Protein AF-A0A553V5D6-F1 (afdb_monomer)

Solvent-accessible surface area (backbone atoms only — not comparable to full-atom values): 6989 Å² total; per-residue (Å²): 133,88,80,92,82,83,84,85,83,85,76,82,78,78,77,71,79,71,66,76,76,71,78,74,74,77,48,50,57,21,29,59,74,48,58,41,43,78,38,35,35,33,26,38,51,79,50,103,52,102,74,33,61,49,64,34,31,50,54,63,50,43,41,32,86,62,32,25,62,52,50,56,70,72,49,50,77,85,41,65,34,36,39,33,77,77,42,91,59,101,69,26,26,17,51,45,29,47,95,90,36,50,50,63,60,50,32,37,76,70,69,26,26,46,75,50,130

pLDDT: mean 81.26, std 20.23, range [36.59, 97.56]

Sequence (117 aa):
MMALLMFRRALLVSLLLSSPALAQSSGVSGRLLFFNDECSFMLDLGLNTPSSSLGGKLSGVKCKEGAAAAVRKLITKDARVQFKVTKVSSYPEGTLTFRNQDIADWLVSKKLAVRGS

Radius of gyration: 24.0 Å; Cα contacts (8 Å, |Δi|>4): 188; chains: 1; bounding box: 63×74×45 Å

Foldseek 3Di:
DDDDDDDDDPPPPPPPPPPPPPPCQPWQKFFWPFADQQQKTKGQSPDPDPPRMAIAGEPQKHFAPCLRVVVCVVGDRPFMWTWGFPADDPHTYTFIGGPNDTSRVVCVVVVRMDGHD

Mean predicted aligned error: 11.47 Å

Nearest PDB structures (foldseek):
  2pw7-assembly1_A  TM=7.769E-01  e=4.981E-04  Staphylococcus aureus
  3dmu-assembly1_A  TM=7.225E-01  e=2.101E-04  Staphylococcus aureus
  3bdl-assembly1_A  TM=8.185E-01  e=1.421E-03  Homo sapiens
  1snd-assembly1_A  TM=7.405E-01  e=4.403E-04  Staphylococcus aureus
  3eji-assembly1_A  TM=7.281E-01  e=1.818E-03  Staphylococcus aureus

Secondary structure (DSSP, 8-state):
--------------------------PEEEEEEEE-TTSEEEEE---SSTT-EEEEEETTEEE-TTHHHHHHHHS-TT-EEEEEEEE-SSS-EEEEEETTEEHHHHHHHTTSEEE--

Structure (mmCIF, N/CA/C/O backbone):
data_AF-A0A553V5D6-F1
#
_entry.id   AF-A0A553V5D6-F1
#
loop_
_atom_site.group_PDB
_atom_site.id
_atom_site.type_symbol
_atom_site.label_atom_id
_atom_site.label_alt_id
_atom_site.label_comp_id
_atom_site.label_asym_id
_atom_site.label_entity_id
_atom_site.label_seq_id
_atom_site.pdbx_PDB_ins_code
_atom_site.Cartn_x
_atom_site.Cartn_y
_atom_site.Cartn_z
_atom_site.occupancy
_atom_site.B_iso_or_equiv
_atom_site.auth_seq_id
_atom_site.auth_comp_id
_atom_site.auth_asym_id
_atom_site.auth_atom_id
_atom_site.pdbx_PDB_model_num
ATOM 1 N N . MET A 1 1 ? -40.603 63.595 -32.139 1.00 36.59 1 MET A N 1
ATOM 2 C CA . MET A 1 1 ? -40.986 62.283 -31.578 1.00 36.59 1 MET A CA 1
ATOM 3 C C . MET A 1 1 ? -39.725 61.437 -31.490 1.00 36.59 1 MET A C 1
ATOM 5 O O . MET A 1 1 ? -39.102 61.278 -32.525 1.00 36.59 1 MET A O 1
ATOM 9 N N . MET A 1 2 ? -39.386 60.989 -30.271 1.00 38.12 2 MET A N 1
ATOM 10 C CA . MET A 1 2 ? -38.400 59.960 -29.865 1.00 38.12 2 MET A CA 1
ATOM 11 C C . MET A 1 2 ? -36.939 60.068 -30.340 1.00 38.12 2 MET A C 1
ATOM 13 O O . MET A 1 2 ? -36.663 60.395 -31.479 1.00 38.12 2 MET A O 1
ATOM 17 N N . ALA A 1 3 ? -35.925 59.639 -29.596 1.00 40.38 3 ALA A N 1
ATOM 18 C CA . ALA A 1 3 ? -35.593 59.579 -28.171 1.00 40.38 3 ALA A CA 1
ATOM 19 C C . ALA A 1 3 ? -34.210 58.901 -28.141 1.00 40.38 3 ALA A C 1
ATOM 21 O O . ALA A 1 3 ? -33.981 57.899 -28.813 1.00 40.38 3 ALA A O 1
ATOM 22 N N . LEU A 1 4 ? -33.292 59.490 -27.386 1.00 47.41 4 LEU A N 1
ATOM 23 C CA . LEU A 1 4 ? -31.942 59.017 -27.090 1.00 47.41 4 LEU A CA 1
ATOM 24 C C . LEU A 1 4 ? -31.978 57.656 -26.357 1.00 47.41 4 LEU A C 1
ATOM 26 O O . LEU A 1 4 ? -32.747 57.553 -25.411 1.00 47.41 4 LEU A O 1
ATOM 30 N N . LEU A 1 5 ? -31.126 56.680 -26.705 1.00 45.75 5 LEU A N 1
ATOM 31 C CA . LEU A 1 5 ? -30.622 55.598 -25.819 1.00 45.75 5 LEU A CA 1
ATOM 32 C C . LEU A 1 5 ? -29.458 54.872 -26.542 1.00 45.75 5 LEU A C 1
ATOM 34 O O . LEU A 1 5 ? -29.657 54.262 -27.581 1.00 45.75 5 LEU A O 1
ATOM 38 N N . MET A 1 6 ? -28.190 55.124 -26.199 1.00 42.28 6 MET A N 1
ATOM 39 C CA . MET A 1 6 ? -27.424 54.536 -25.083 1.00 42.28 6 MET A CA 1
ATOM 40 C C . MET A 1 6 ? -26.893 53.109 -25.353 1.00 42.28 6 MET A C 1
ATOM 42 O O . MET A 1 6 ? -27.632 52.138 -25.342 1.00 42.28 6 MET A O 1
ATOM 46 N N . PHE A 1 7 ? -25.558 53.030 -25.418 1.00 43.44 7 PHE A N 1
ATOM 47 C CA . PHE A 1 7 ? -24.704 52.122 -24.634 1.00 43.44 7 PHE A CA 1
ATOM 48 C C . PHE A 1 7 ? -24.643 50.603 -24.929 1.00 43.44 7 PHE A C 1
ATOM 50 O O . PHE A 1 7 ? -25.540 49.837 -24.616 1.00 43.44 7 PHE A O 1
ATOM 57 N N . ARG A 1 8 ? -23.390 50.195 -25.200 1.00 42.09 8 ARG A N 1
ATOM 58 C CA . ARG A 1 8 ? -22.609 49.164 -24.480 1.00 42.09 8 ARG A CA 1
ATOM 59 C C . ARG A 1 8 ? -22.849 47.670 -24.765 1.00 42.09 8 ARG A C 1
ATOM 61 O O . ARG A 1 8 ? -23.895 47.111 -24.489 1.00 42.09 8 ARG A O 1
ATOM 68 N N . ARG A 1 9 ? -21.692 47.024 -24.990 1.00 48.12 9 ARG A N 1
ATOM 69 C CA . ARG A 1 9 ? -21.288 45.689 -24.503 1.00 48.12 9 ARG A CA 1
ATOM 70 C C . ARG A 1 9 ? -21.967 44.483 -25.156 1.00 48.12 9 ARG A C 1
ATOM 72 O O . ARG A 1 9 ? -22.913 43.927 -24.621 1.00 48.12 9 ARG A O 1
ATOM 79 N N . ALA A 1 10 ? -21.296 43.938 -26.164 1.00 50.56 10 ALA A N 1
ATOM 80 C CA . ALA A 1 10 ? -21.172 42.489 -26.285 1.00 50.56 10 ALA A CA 1
ATOM 81 C C . ALA A 1 10 ? -19.716 42.122 -25.962 1.00 50.56 10 ALA A C 1
ATOM 83 O O . ALA A 1 10 ? -18.855 42.046 -26.832 1.00 50.56 10 ALA A O 1
ATOM 84 N N . LEU A 1 11 ? -19.429 42.013 -24.662 1.00 48.31 11 LEU A N 1
ATOM 85 C CA . LEU A 1 11 ? -18.203 41.408 -24.159 1.00 48.31 11 LEU A CA 1
ATOM 86 C C . LEU A 1 11 ? -18.305 39.917 -24.508 1.00 48.31 11 LEU A C 1
ATOM 88 O O . LEU A 1 11 ? -19.152 39.221 -23.950 1.00 48.31 11 LEU A O 1
ATOM 92 N N . LEU A 1 12 ? -17.508 39.443 -25.466 1.00 45.75 12 LEU A N 1
ATOM 93 C CA . LEU A 1 12 ? -17.411 38.020 -25.772 1.00 45.75 12 LEU A CA 1
ATOM 94 C C . LEU A 1 12 ? -16.739 37.352 -24.566 1.00 45.75 12 LEU A C 1
ATOM 96 O O . LEU A 1 12 ? -15.522 37.413 -24.392 1.00 45.75 12 LEU A O 1
ATOM 100 N N . VAL A 1 13 ? -17.547 36.802 -23.664 1.00 51.28 13 VAL A N 1
ATOM 101 C CA . VAL A 1 13 ? -17.066 36.023 -22.527 1.00 51.28 13 VAL A CA 1
ATOM 102 C C . VAL A 1 13 ? -16.607 34.681 -23.083 1.00 51.28 13 VAL A C 1
ATOM 104 O O . VAL A 1 13 ? -17.376 33.727 -23.175 1.00 51.28 13 VAL A O 1
ATOM 107 N N . SER A 1 14 ? -15.341 34.617 -23.488 1.00 50.16 14 SER A N 1
ATOM 108 C CA . SER A 1 14 ? -14.634 33.356 -23.681 1.00 50.16 14 SER A CA 1
ATOM 109 C C . SER A 1 14 ? -14.463 32.709 -22.311 1.00 50.16 14 SER A C 1
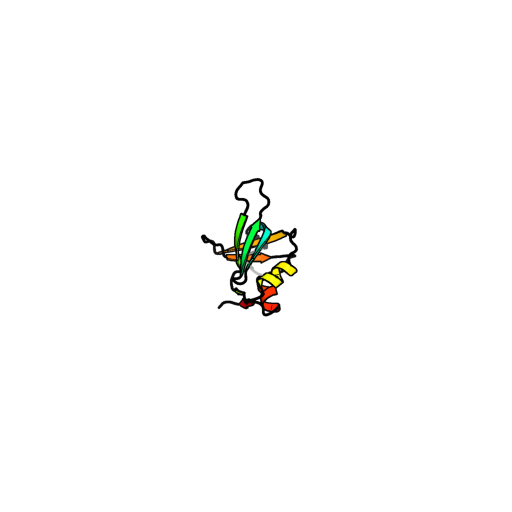ATOM 111 O O . SER A 1 14 ? -13.422 32.837 -21.669 1.00 50.16 14 SER A O 1
ATOM 113 N N . LEU A 1 15 ? -15.509 32.027 -21.842 1.00 46.75 15 LEU A N 1
ATOM 114 C CA . LEU A 1 15 ? -15.418 31.067 -20.751 1.00 46.75 15 LEU A CA 1
ATOM 115 C C . LEU A 1 15 ? -14.698 29.830 -21.310 1.00 46.75 15 LEU A C 1
ATOM 117 O O . LEU A 1 15 ? -15.289 28.785 -21.568 1.00 46.75 15 LEU A O 1
ATOM 121 N N . LEU A 1 16 ? -13.391 29.968 -21.542 1.00 51.72 16 LEU A N 1
ATOM 122 C CA . LEU A 1 16 ? -12.500 28.823 -21.499 1.00 51.72 16 LEU A CA 1
ATOM 123 C C . LEU A 1 16 ? -12.629 28.301 -20.072 1.00 51.72 16 LEU A C 1
ATOM 125 O O . LEU A 1 16 ? -12.033 28.850 -19.146 1.00 51.72 16 LEU A O 1
ATOM 129 N N . LEU A 1 17 ? -13.452 27.265 -19.889 1.00 46.53 17 LEU A N 1
ATOM 130 C CA . LEU A 1 17 ? -13.257 26.335 -18.793 1.00 46.53 17 LEU A CA 1
ATOM 131 C C . LEU A 1 17 ? -11.854 25.770 -19.000 1.00 46.53 17 LEU A C 1
ATOM 133 O O . LEU A 1 17 ? -11.661 24.747 -19.651 1.00 46.53 17 LEU A O 1
ATOM 137 N N . SER A 1 18 ? -10.860 26.477 -18.474 1.00 46.56 18 SER A N 1
ATOM 138 C CA . SER A 1 18 ? -9.592 25.896 -18.106 1.00 46.56 18 SER A CA 1
ATOM 139 C C . SER A 1 18 ? -9.946 24.837 -17.077 1.00 46.56 18 SER A C 1
ATOM 141 O O . SER A 1 18 ? -10.052 25.121 -15.882 1.00 46.56 18 SER A O 1
ATOM 143 N N . SER A 1 19 ? -10.215 23.619 -17.552 1.00 54.69 19 SER A N 1
ATOM 144 C CA . SER A 1 19 ? -10.086 22.436 -16.723 1.00 54.69 19 SER A CA 1
ATOM 145 C C . SER A 1 19 ? -8.749 22.616 -16.015 1.00 54.69 19 SER A C 1
ATOM 147 O O . SER A 1 19 ? -7.751 22.827 -16.714 1.00 54.69 19 SER A O 1
ATOM 149 N N . PRO A 1 20 ? -8.687 22.637 -14.672 1.00 44.25 20 PRO A N 1
ATOM 150 C CA . PRO A 1 20 ? -7.393 22.558 -14.037 1.00 44.25 20 PRO A CA 1
ATOM 151 C C . PRO A 1 20 ? -6.798 21.267 -14.582 1.00 44.25 20 PRO A C 1
ATOM 153 O O . PRO A 1 20 ? -7.355 20.188 -14.370 1.00 44.25 20 PRO A O 1
ATOM 156 N N . ALA A 1 21 ? -5.741 21.400 -15.386 1.00 43.66 21 ALA A N 1
ATOM 157 C CA . ALA A 1 21 ? -4.884 20.291 -15.730 1.00 43.66 21 ALA A CA 1
ATOM 158 C C . ALA A 1 21 ? -4.481 19.727 -14.375 1.00 43.66 21 ALA A C 1
ATOM 160 O O . ALA A 1 21 ? -3.709 20.352 -13.646 1.00 43.66 21 ALA A O 1
ATOM 161 N N . LEU A 1 22 ? -5.142 18.637 -13.973 1.00 42.28 22 LEU A N 1
ATOM 162 C CA . LEU A 1 22 ? -4.821 17.921 -12.757 1.00 42.28 22 LEU A CA 1
ATOM 163 C C . LEU A 1 22 ? -3.331 17.691 -12.865 1.00 42.28 22 LEU A C 1
ATOM 165 O O . LEU A 1 22 ? -2.897 16.996 -13.782 1.00 42.28 22 LEU A O 1
ATOM 169 N N . ALA A 1 23 ? -2.569 18.357 -11.997 1.00 40.97 23 ALA A N 1
ATOM 170 C CA . ALA A 1 23 ? -1.144 18.159 -11.891 1.00 40.97 23 ALA A CA 1
ATOM 171 C C . ALA A 1 23 ? -0.959 16.654 -11.727 1.00 40.97 23 ALA A C 1
ATOM 173 O O . ALA A 1 23 ? -1.248 16.078 -10.670 1.00 40.97 23 ALA A O 1
ATOM 174 N N . GLN A 1 24 ? -0.588 16.009 -12.829 1.00 41.22 24 GLN A N 1
ATOM 175 C CA . GLN A 1 24 ? -0.339 14.591 -12.914 1.00 41.22 24 GLN A CA 1
ATOM 176 C C . GLN A 1 24 ? 0.997 14.418 -12.209 1.00 41.22 24 GLN A C 1
ATOM 178 O O . GLN A 1 24 ? 2.044 14.316 -12.832 1.00 41.22 24 GLN A O 1
ATOM 183 N N . SER A 1 25 ? 0.966 14.501 -10.876 1.00 47.97 25 SER A N 1
ATOM 184 C CA . SER A 1 25 ? 2.034 14.009 -10.027 1.00 47.97 25 SER A CA 1
ATOM 185 C C . SER A 1 25 ? 2.194 12.558 -10.457 1.00 47.97 25 SER A C 1
ATOM 187 O O . SER A 1 25 ? 1.313 11.721 -10.242 1.00 47.97 25 SER A O 1
ATOM 189 N N . SER A 1 26 ? 3.249 12.338 -11.234 1.00 65.25 26 SER A N 1
ATOM 190 C CA . SER A 1 26 ? 3.570 11.091 -11.897 1.00 65.25 26 SER A CA 1
ATOM 191 C C . SER A 1 26 ? 3.879 10.082 -10.805 1.00 65.25 26 SER A C 1
ATOM 193 O O . SER A 1 26 ? 4.989 10.043 -10.276 1.00 65.25 26 SER A O 1
ATOM 195 N N . GLY A 1 27 ? 2.856 9.330 -10.400 1.00 79.50 27 GLY A N 1
ATOM 196 C CA . GLY A 1 27 ? 3.026 8.218 -9.482 1.00 79.50 27 GLY A CA 1
ATOM 197 C C . GLY A 1 27 ? 4.039 7.233 -10.057 1.00 79.50 27 GLY A C 1
ATOM 198 O O . GLY A 1 27 ? 4.110 7.019 -11.267 1.00 79.50 27 GLY A O 1
ATOM 199 N N . VAL A 1 28 ? 4.837 6.636 -9.185 1.00 90.25 28 VAL A N 1
ATOM 200 C CA . VAL A 1 28 ? 5.815 5.626 -9.566 1.00 90.25 28 VAL A CA 1
ATOM 201 C C . VAL A 1 28 ? 5.111 4.274 -9.607 1.00 90.25 28 VAL A C 1
ATOM 203 O O . VAL A 1 28 ? 4.397 3.916 -8.672 1.00 90.25 28 VAL A O 1
ATOM 206 N N . SER A 1 29 ? 5.299 3.506 -10.680 1.00 91.38 29 SER A N 1
ATOM 207 C CA . SER A 1 29 ? 4.783 2.137 -10.760 1.00 91.38 29 SER A CA 1
ATOM 208 C C . SER A 1 29 ? 5.883 1.124 -10.479 1.00 91.38 29 SER A C 1
ATOM 210 O O . SER A 1 29 ? 6.941 1.187 -11.100 1.00 91.38 29 SER A O 1
ATOM 212 N N . GLY A 1 30 ? 5.606 0.136 -9.631 1.00 93.19 30 GLY A N 1
ATOM 213 C CA . GLY A 1 30 ? 6.543 -0.945 -9.323 1.00 93.19 30 GLY A CA 1
ATOM 214 C C . GLY A 1 30 ? 5.848 -2.220 -8.854 1.00 93.19 30 GLY A C 1
ATOM 215 O O . GLY A 1 30 ? 4.642 -2.225 -8.603 1.00 93.19 30 GLY A O 1
ATOM 216 N N . ARG A 1 31 ? 6.608 -3.311 -8.755 1.00 93.50 31 ARG A N 1
ATOM 217 C CA . ARG A 1 31 ? 6.195 -4.568 -8.120 1.00 93.50 31 ARG A CA 1
ATOM 218 C C . ARG A 1 31 ? 6.375 -4.464 -6.615 1.00 93.50 31 ARG A C 1
ATOM 220 O O . ARG A 1 31 ? 7.388 -3.948 -6.158 1.00 93.50 31 ARG A O 1
ATOM 227 N N . LEU A 1 32 ? 5.423 -4.972 -5.843 1.00 93.62 32 LEU A N 1
ATOM 228 C CA . LEU A 1 32 ? 5.530 -4.969 -4.388 1.00 93.62 32 LEU A CA 1
ATOM 229 C C . LEU A 1 32 ? 6.535 -6.036 -3.924 1.00 93.62 32 LEU A C 1
ATOM 231 O O . LEU A 1 32 ? 6.265 -7.228 -4.045 1.00 93.62 32 LEU A O 1
ATOM 235 N N . LEU A 1 33 ? 7.674 -5.616 -3.367 1.00 92.06 33 LEU A N 1
ATOM 236 C CA . LEU A 1 33 ? 8.667 -6.525 -2.781 1.00 92.06 33 LEU A CA 1
ATOM 237 C C . LEU A 1 33 ? 8.260 -6.961 -1.375 1.00 92.06 33 LEU A C 1
ATOM 239 O O . LEU A 1 33 ? 8.307 -8.144 -1.042 1.00 92.06 33 LEU A O 1
ATOM 243 N N . PHE A 1 34 ? 7.842 -6.005 -0.545 1.00 92.00 34 PHE A N 1
ATOM 244 C CA . PHE A 1 34 ? 7.288 -6.290 0.772 1.00 92.00 34 PHE A CA 1
ATOM 245 C C . PHE A 1 34 ? 6.300 -5.214 1.217 1.00 92.00 34 PHE A C 1
ATOM 247 O O . PHE A 1 34 ? 6.337 -4.076 0.756 1.00 92.00 34 PHE A O 1
ATOM 254 N N . PHE A 1 35 ? 5.462 -5.601 2.174 1.00 95.19 35 PHE A N 1
ATOM 255 C CA . PHE A 1 35 ? 4.631 -4.733 3.003 1.00 95.19 35 PHE A CA 1
ATOM 256 C C . PHE A 1 35 ? 4.713 -5.256 4.446 1.00 95.19 35 PHE A C 1
ATOM 258 O O . PHE A 1 35 ? 4.771 -6.484 4.629 1.00 95.19 35 PHE A O 1
ATOM 265 N N . ASN A 1 36 ? 4.761 -4.362 5.437 1.00 94.69 36 ASN A N 1
ATOM 266 C CA . ASN A 1 36 ? 4.809 -4.688 6.867 1.00 94.69 36 ASN A CA 1
ATOM 267 C C . ASN A 1 36 ? 3.617 -4.084 7.646 1.00 94.69 36 ASN A C 1
ATOM 269 O O . ASN A 1 36 ? 2.846 -3.287 7.114 1.00 94.69 36 ASN A O 1
ATOM 273 N N . ASP A 1 37 ? 3.470 -4.453 8.919 1.00 93.44 37 ASP A N 1
ATOM 274 C CA . ASP A 1 37 ? 2.355 -3.996 9.768 1.00 93.44 37 ASP A CA 1
ATOM 275 C C . ASP A 1 37 ? 2.489 -2.536 10.242 1.00 93.44 37 ASP A C 1
ATOM 277 O O . ASP A 1 37 ? 1.608 -2.019 10.921 1.00 93.44 37 ASP A O 1
ATOM 281 N N . GLU A 1 38 ? 3.536 -1.823 9.825 1.00 92.56 38 GLU A N 1
ATOM 282 C CA . GLU A 1 38 ? 3.711 -0.385 10.067 1.00 92.56 38 GLU A CA 1
ATOM 283 C C . GLU A 1 38 ? 3.187 0.476 8.903 1.00 92.56 38 GLU A C 1
ATOM 285 O O . GLU A 1 38 ? 3.418 1.686 8.870 1.00 92.56 38 GLU A O 1
ATOM 290 N N . CYS A 1 39 ? 2.482 -0.136 7.943 1.00 94.62 39 CYS A N 1
ATOM 291 C CA . CYS A 1 39 ? 2.104 0.453 6.654 1.00 94.62 39 CYS A CA 1
ATOM 292 C C . CYS A 1 39 ? 3.299 0.860 5.772 1.00 94.62 39 CYS A C 1
ATOM 294 O O . CYS A 1 39 ? 3.165 1.728 4.902 1.00 94.62 39 CYS A O 1
ATOM 296 N N . SER A 1 40 ? 4.459 0.252 5.997 1.00 95.56 40 SER A N 1
ATOM 297 C CA . SER A 1 40 ? 5.676 0.489 5.230 1.00 95.56 40 SER A CA 1
ATOM 298 C C . SER A 1 40 ? 5.827 -0.580 4.150 1.00 95.56 40 SER A C 1
ATOM 300 O O . SER A 1 40 ? 5.484 -1.750 4.348 1.00 95.56 40 SER A O 1
ATOM 302 N N . PHE A 1 41 ? 6.341 -0.187 2.991 1.00 95.00 41 PHE A N 1
ATOM 303 C CA . PHE A 1 41 ? 6.499 -1.071 1.842 1.00 95.00 41 PHE A CA 1
ATOM 304 C C . PHE A 1 41 ? 7.762 -0.750 1.048 1.00 95.00 41 PHE A C 1
ATOM 306 O O . PHE A 1 41 ? 8.394 0.294 1.225 1.00 95.00 41 PHE A O 1
ATOM 313 N N . MET A 1 42 ? 8.107 -1.655 0.135 1.00 94.38 42 MET A N 1
ATOM 314 C CA . MET A 1 42 ? 9.145 -1.425 -0.862 1.00 94.38 42 MET A CA 1
ATOM 315 C C . MET A 1 42 ? 8.700 -1.935 -2.221 1.00 94.38 42 MET A C 1
ATOM 317 O O . MET A 1 42 ? 8.103 -3.009 -2.332 1.00 94.38 42 MET A O 1
ATOM 321 N N . LEU A 1 43 ? 8.992 -1.144 -3.244 1.00 93.75 43 LEU A N 1
ATOM 322 C CA . LEU A 1 43 ? 8.691 -1.433 -4.633 1.00 93.75 43 LEU A CA 1
ATOM 323 C C . LEU A 1 43 ? 9.971 -1.734 -5.395 1.00 93.75 43 LEU A C 1
ATOM 325 O O . LEU A 1 43 ? 10.973 -1.064 -5.190 1.00 93.75 43 LEU A O 1
ATOM 329 N N . ASP A 1 44 ? 9.903 -2.692 -6.305 1.00 92.56 44 ASP A N 1
ATOM 330 C CA . ASP A 1 44 ? 10.852 -2.867 -7.397 1.00 92.56 44 ASP A CA 1
ATOM 331 C C . ASP A 1 44 ? 10.295 -2.165 -8.638 1.00 92.56 44 ASP A C 1
ATOM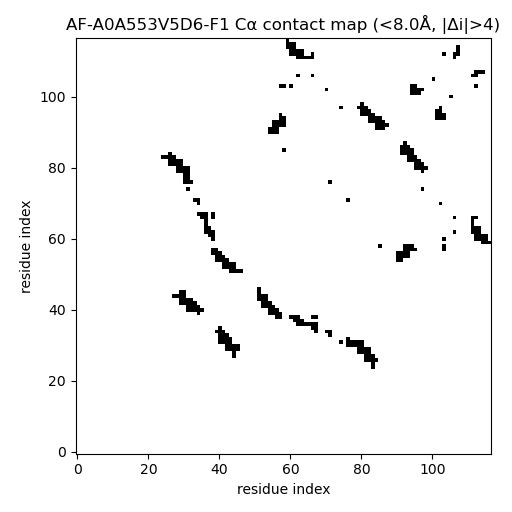 333 O O . ASP A 1 44 ? 9.226 -2.509 -9.150 1.00 92.56 44 ASP A O 1
ATOM 337 N N . LEU A 1 45 ? 11.007 -1.153 -9.1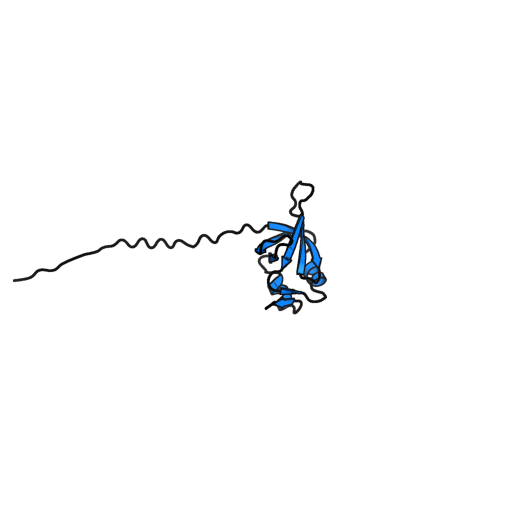12 1.00 91.12 45 LEU A N 1
ATOM 338 C CA . LEU A 1 45 ? 10.601 -0.328 -10.242 1.00 91.12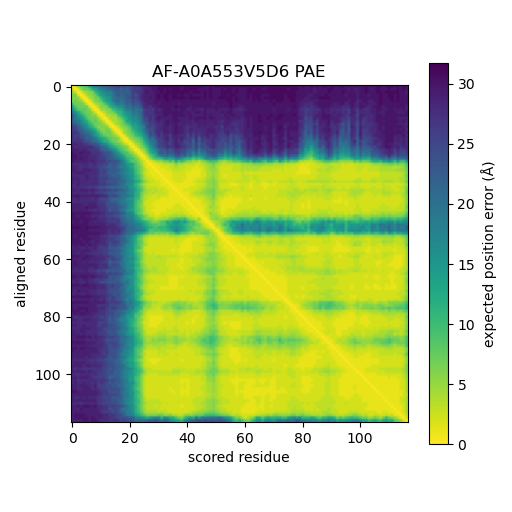 45 LEU A CA 1
ATOM 339 C C . LEU A 1 45 ? 10.818 -1.043 -11.583 1.00 91.12 45 LEU A C 1
ATOM 341 O O . LEU A 1 45 ? 10.174 -0.685 -12.573 1.00 91.12 45 LEU A O 1
ATOM 345 N N . GLY A 1 46 ? 11.656 -2.086 -11.617 1.00 84.38 46 GLY A N 1
ATOM 346 C CA . GLY A 1 46 ? 12.007 -2.814 -12.834 1.00 84.38 46 GLY A CA 1
ATOM 347 C C . GLY A 1 46 ? 12.900 -2.008 -13.778 1.00 84.38 46 GLY A C 1
ATOM 348 O O . GLY A 1 46 ? 12.838 -2.195 -14.990 1.00 84.38 46 GLY A O 1
ATOM 349 N N . LEU A 1 47 ? 13.692 -1.080 -13.235 1.00 81.44 47 LEU A N 1
ATOM 350 C CA . LEU A 1 47 ? 14.719 -0.367 -13.993 1.00 81.44 47 LEU A CA 1
ATOM 351 C C . LEU A 1 47 ? 15.979 -1.241 -14.049 1.00 81.44 47 LEU A C 1
ATOM 353 O O . LEU A 1 47 ? 16.342 -1.856 -13.046 1.00 81.44 47 LEU A O 1
ATOM 357 N N . ASN A 1 48 ? 16.659 -1.274 -15.200 1.00 70.56 48 ASN A N 1
ATOM 358 C CA . ASN A 1 48 ? 17.915 -2.011 -15.410 1.00 70.56 48 ASN A CA 1
ATOM 359 C C . ASN A 1 48 ? 19.108 -1.322 -14.710 1.00 70.56 48 ASN A C 1
ATOM 361 O O . ASN A 1 48 ? 20.140 -1.063 -15.325 1.00 70.56 48 ASN A O 1
ATOM 365 N N . THR A 1 49 ? 18.953 -0.967 -13.434 1.00 69.31 49 THR A N 1
ATOM 366 C CA . THR A 1 49 ? 19.962 -0.303 -12.605 1.00 69.31 49 THR A CA 1
ATOM 367 C C . THR A 1 49 ? 20.113 -1.021 -11.257 1.00 69.31 49 THR A C 1
ATOM 369 O O . THR A 1 49 ? 19.159 -1.651 -10.796 1.00 69.31 49 THR A O 1
ATOM 372 N N . PRO A 1 50 ? 21.285 -0.933 -10.592 1.00 57.19 50 PRO A N 1
ATOM 373 C CA . PRO A 1 50 ? 21.570 -1.678 -9.356 1.00 57.19 50 PRO A CA 1
ATOM 374 C C . PRO A 1 50 ? 20.658 -1.336 -8.166 1.00 57.19 50 PRO A C 1
ATOM 376 O O . PRO A 1 50 ? 20.546 -2.125 -7.234 1.00 57.19 50 PRO A O 1
ATOM 379 N N . SER A 1 51 ? 20.004 -0.171 -8.202 1.00 63.56 51 SER A N 1
ATOM 380 C CA . SER A 1 51 ? 19.196 0.374 -7.105 1.00 63.56 51 SER A CA 1
ATOM 381 C C . SER A 1 51 ? 17.811 0.783 -7.599 1.00 63.56 51 SER A C 1
ATOM 383 O O . SER A 1 51 ? 17.374 1.916 -7.412 1.00 63.56 51 SER A O 1
ATOM 385 N N . SER A 1 52 ? 17.116 -0.121 -8.284 1.00 84.50 52 SER A N 1
ATOM 386 C CA . SER A 1 52 ? 15.783 0.128 -8.834 1.00 84.50 52 SER A CA 1
ATOM 387 C C . SER A 1 52 ? 14.657 -0.114 -7.824 1.00 84.50 52 SER A C 1
ATOM 389 O O . SER A 1 52 ? 13.553 -0.490 -8.211 1.00 84.50 52 SER A O 1
ATOM 391 N N . SER A 1 53 ? 14.904 0.112 -6.529 1.00 89.94 53 SER A N 1
ATOM 392 C CA . SER A 1 53 ? 13.899 -0.030 -5.476 1.00 89.94 53 SER A CA 1
ATOM 393 C C . SER A 1 53 ? 13.493 1.307 -4.856 1.00 89.94 53 SER A C 1
ATOM 395 O O . SER A 1 53 ? 14.283 2.242 -4.756 1.00 89.94 53 SER A O 1
ATOM 397 N N . LEU A 1 54 ? 12.231 1.398 -4.435 1.00 91.06 54 LEU A N 1
ATOM 398 C CA . LEU A 1 54 ? 11.672 2.566 -3.758 1.00 91.06 54 LEU A CA 1
ATOM 399 C C . LEU A 1 54 ? 10.910 2.131 -2.506 1.00 91.06 54 LEU A C 1
ATOM 401 O O . LEU A 1 54 ? 9.907 1.424 -2.600 1.00 91.06 54 LEU A O 1
ATOM 405 N N . GLY A 1 55 ? 11.383 2.563 -1.339 1.00 92.62 55 GLY A N 1
ATOM 406 C CA . GLY A 1 55 ? 10.671 2.414 -0.071 1.00 92.62 55 GLY A CA 1
ATOM 407 C C . GLY A 1 55 ? 9.681 3.555 0.164 1.00 92.62 55 GLY A C 1
ATOM 408 O O . GLY A 1 55 ? 9.918 4.679 -0.276 1.00 92.62 55 GLY A O 1
ATOM 409 N N . GLY A 1 56 ? 8.589 3.279 0.874 1.00 94.88 56 GLY A N 1
ATOM 410 C CA . GLY A 1 56 ? 7.632 4.310 1.268 1.00 94.88 56 GLY A CA 1
ATOM 411 C C . GLY A 1 56 ? 6.630 3.840 2.316 1.00 94.88 56 GLY A C 1
ATOM 412 O O . GLY A 1 56 ? 6.595 2.667 2.690 1.00 94.88 56 GLY A O 1
ATOM 413 N N . LYS A 1 57 ? 5.800 4.776 2.782 1.00 95.94 57 LYS A N 1
ATOM 414 C CA . LYS A 1 57 ? 4.766 4.546 3.798 1.00 95.94 57 LYS A CA 1
ATOM 415 C C . LYS A 1 57 ? 3.395 5.023 3.331 1.00 95.94 57 LYS A C 1
ATOM 417 O O . LYS A 1 57 ? 3.289 6.024 2.619 1.00 95.94 57 LYS A O 1
ATOM 422 N N . LEU A 1 58 ? 2.332 4.333 3.745 1.00 95.94 58 LEU A N 1
ATOM 423 C CA . LEU A 1 58 ? 0.971 4.822 3.511 1.00 95.94 58 LEU A CA 1
ATOM 424 C C . LEU A 1 58 ? 0.700 6.096 4.322 1.00 95.94 58 LEU A C 1
ATOM 426 O O . LEU A 1 58 ? 0.940 6.151 5.527 1.00 95.94 58 LEU A O 1
ATOM 430 N N . SER 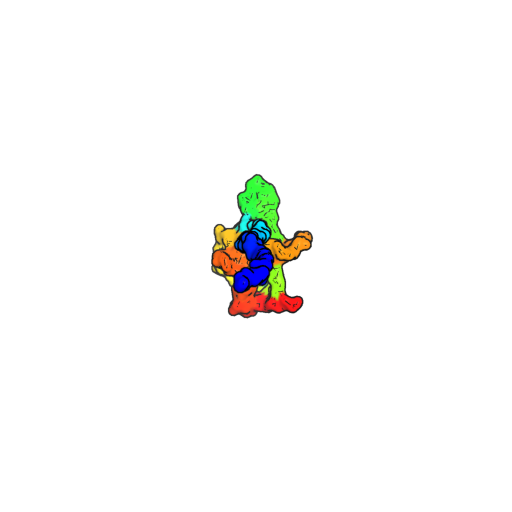A 1 59 ? 0.164 7.107 3.648 1.00 94.19 59 SER A N 1
ATOM 431 C CA . SER A 1 59 ? -0.200 8.396 4.231 1.00 94.19 59 SER A CA 1
ATOM 432 C C . SER A 1 59 ? -1.494 8.310 5.050 1.00 94.19 59 SER A C 1
ATOM 434 O O . SER A 1 59 ? -2.483 7.706 4.627 1.00 94.19 59 SER A O 1
ATOM 436 N N . GLY A 1 60 ? -1.503 8.953 6.224 1.00 92.25 60 GLY A N 1
ATOM 437 C CA . GLY A 1 60 ? -2.727 9.204 6.996 1.00 92.25 60 GLY A CA 1
ATOM 438 C C . GLY A 1 60 ? -3.394 7.958 7.584 1.00 92.25 60 GLY A C 1
ATOM 439 O O . GLY A 1 60 ? -4.586 7.991 7.894 1.00 92.25 60 GLY A O 1
ATOM 440 N N . VAL A 1 61 ? -2.666 6.848 7.729 1.00 95.06 61 VAL A N 1
ATOM 441 C CA . VAL A 1 61 ? -3.161 5.619 8.366 1.00 95.06 61 VAL A CA 1
ATOM 442 C C . VAL A 1 61 ? -2.133 5.010 9.312 1.00 95.06 61 VAL A C 1
ATOM 444 O O . VAL A 1 61 ? -0.925 5.117 9.108 1.00 95.06 61 VAL A O 1
ATOM 447 N N . LYS A 1 62 ? -2.634 4.326 10.341 1.00 95.50 62 LYS A N 1
ATOM 448 C CA . LYS A 1 62 ? -1.864 3.413 11.190 1.00 95.50 62 LYS A CA 1
ATOM 449 C C . LYS A 1 62 ? -2.376 1.995 10.965 1.00 95.50 62 LYS A C 1
ATOM 451 O O . LYS A 1 62 ? -3.558 1.728 11.192 1.00 95.50 62 LYS A O 1
ATOM 456 N N . CYS A 1 63 ? -1.499 1.114 10.497 1.00 95.75 63 CYS A N 1
ATOM 457 C CA . CYS A 1 63 ? -1.806 -0.296 10.289 1.00 95.75 63 CYS A CA 1
ATOM 458 C C . CYS A 1 63 ? -1.882 -1.022 11.634 1.00 95.75 63 CYS A C 1
ATOM 460 O O . CYS A 1 63 ? -1.294 -0.598 12.628 1.00 95.75 63 CYS A O 1
ATOM 462 N N . LYS A 1 64 ? -2.657 -2.101 11.654 1.00 95.56 64 LYS A N 1
ATOM 463 C CA . LYS A 1 64 ? -2.730 -3.057 12.754 1.00 95.56 64 LYS A CA 1
ATOM 464 C C . LYS A 1 64 ? -2.033 -4.349 12.348 1.00 95.56 64 LYS A C 1
ATOM 466 O O . LYS A 1 64 ? -1.788 -4.585 11.164 1.00 95.56 64 LYS A O 1
ATOM 471 N N . GLU A 1 65 ? -1.790 -5.195 13.339 1.00 95.56 65 GLU A N 1
ATOM 472 C CA . GLU A 1 65 ? -1.303 -6.554 13.127 1.00 95.56 65 GLU A CA 1
ATOM 473 C C . GLU A 1 65 ? -2.147 -7.296 12.076 1.00 95.56 65 GLU A C 1
ATOM 475 O O . GLU A 1 65 ? -3.381 -7.218 12.066 1.00 95.56 65 GLU A O 1
ATOM 480 N N . GLY A 1 66 ? -1.470 -7.984 11.155 1.00 94.94 66 GLY A N 1
ATOM 481 C CA . GLY A 1 66 ? -2.106 -8.747 10.080 1.00 94.94 66 GLY A CA 1
ATOM 482 C C . GLY A 1 66 ? -2.399 -7.950 8.802 1.00 94.94 66 GLY A C 1
ATOM 483 O O . GLY A 1 66 ? -2.795 -8.551 7.794 1.00 94.94 66 GLY A O 1
ATOM 484 N N . ALA A 1 67 ? -2.153 -6.635 8.780 1.00 96.38 67 ALA A N 1
ATOM 485 C CA . ALA A 1 67 ? -2.238 -5.821 7.567 1.00 96.38 67 ALA A CA 1
ATOM 486 C C . ALA A 1 67 ? -1.285 -6.333 6.474 1.00 96.38 67 ALA A C 1
ATOM 488 O O . ALA A 1 67 ? -1.690 -6.485 5.321 1.00 96.38 67 ALA A O 1
ATOM 489 N N . ALA A 1 68 ? -0.053 -6.695 6.834 1.00 95.56 68 ALA A N 1
ATOM 490 C CA . ALA A 1 68 ? 0.939 -7.242 5.916 1.00 95.56 68 ALA A CA 1
ATOM 491 C C . ALA A 1 68 ? 0.463 -8.523 5.233 1.00 95.56 68 ALA A C 1
ATOM 493 O O . ALA A 1 68 ? 0.568 -8.657 4.012 1.00 95.56 68 ALA A O 1
ATOM 494 N N . ALA A 1 69 ? -0.100 -9.454 6.004 1.00 95.31 69 ALA A N 1
ATOM 495 C CA . ALA A 1 69 ? -0.624 -10.702 5.466 1.00 95.31 69 ALA A CA 1
ATOM 496 C C . ALA A 1 69 ? -1.806 -10.452 4.518 1.00 95.31 69 ALA A C 1
ATOM 498 O O . ALA A 1 69 ? -1.893 -11.076 3.460 1.00 95.31 69 ALA A O 1
ATOM 499 N N . ALA A 1 70 ? -2.698 -9.521 4.863 1.00 96.12 70 ALA A N 1
ATOM 500 C CA . ALA A 1 70 ? -3.839 -9.170 4.028 1.00 96.12 70 ALA A CA 1
ATOM 501 C C . ALA A 1 70 ? -3.409 -8.522 2.702 1.00 96.12 70 ALA A C 1
ATOM 503 O O . ALA A 1 70 ? -3.892 -8.921 1.642 1.00 96.12 70 ALA A O 1
ATOM 504 N N . VAL A 1 71 ? -2.459 -7.582 2.739 1.00 95.81 71 VAL A N 1
ATOM 505 C CA . VAL A 1 71 ? -1.939 -6.912 1.537 1.00 95.81 71 VAL A CA 1
ATOM 506 C C . VAL A 1 71 ? -1.215 -7.899 0.621 1.00 95.81 71 VAL A C 1
ATOM 508 O O . VAL A 1 71 ? -1.448 -7.884 -0.584 1.00 95.81 71 VAL A O 1
ATOM 511 N N . ARG A 1 72 ? -0.406 -8.816 1.167 1.00 91.81 72 ARG A N 1
ATOM 512 C CA . ARG A 1 72 ? 0.276 -9.860 0.375 1.00 91.81 72 ARG A CA 1
ATOM 513 C C . ARG A 1 72 ? -0.686 -10.868 -0.259 1.00 91.81 72 ARG A C 1
ATOM 515 O O . ARG A 1 72 ? -0.365 -11.443 -1.291 1.00 91.81 72 ARG A O 1
ATOM 522 N N . LYS A 1 73 ? -1.858 -11.096 0.345 1.00 93.62 73 LYS A N 1
ATOM 523 C CA . LYS A 1 73 ? -2.928 -11.911 -0.259 1.00 93.62 73 LYS A CA 1
ATOM 524 C C . LYS A 1 73 ? -3.667 -11.158 -1.367 1.00 93.62 73 LYS A C 1
ATOM 526 O O . LYS A 1 73 ? -4.097 -11.779 -2.332 1.00 93.62 73 LYS A O 1
ATOM 531 N N . LEU A 1 74 ? -3.826 -9.841 -1.225 1.00 94.75 74 LEU A N 1
ATOM 532 C CA . LEU A 1 74 ? -4.485 -8.987 -2.215 1.00 94.75 74 LEU A CA 1
ATOM 533 C C . LEU A 1 74 ? -3.608 -8.756 -3.456 1.00 94.75 74 LEU A C 1
ATOM 535 O O . LEU A 1 74 ? -4.095 -8.832 -4.582 1.00 94.75 74 LEU A O 1
ATOM 539 N N . ILE A 1 75 ? -2.327 -8.454 -3.244 1.00 93.56 75 ILE A N 1
ATOM 540 C CA . ILE A 1 75 ? -1.359 -8.109 -4.285 1.00 93.56 75 ILE A CA 1
ATOM 541 C C . ILE A 1 75 ? -0.482 -9.332 -4.535 1.00 93.56 75 ILE A C 1
ATOM 543 O O . ILE A 1 75 ? 0.407 -9.656 -3.750 1.00 93.56 75 ILE A O 1
ATOM 547 N N . THR A 1 76 ? -0.737 -10.018 -5.644 1.00 87.50 76 THR A N 1
ATOM 548 C CA . THR A 1 76 ? 0.067 -11.163 -6.083 1.00 87.50 76 THR A CA 1
ATOM 549 C C . THR A 1 76 ? 1.502 -10.739 -6.412 1.00 87.50 76 THR A C 1
ATOM 551 O O . THR A 1 76 ? 1.728 -9.604 -6.819 1.00 87.50 76 THR A O 1
ATOM 554 N N . LYS A 1 77 ? 2.466 -11.660 -6.309 1.00 80.12 77 LYS A N 1
ATOM 555 C CA . LYS A 1 77 ? 3.914 -11.403 -6.465 1.00 80.12 77 LYS A CA 1
ATOM 556 C C . LYS A 1 77 ? 4.302 -10.582 -7.709 1.00 80.12 77 LYS A C 1
ATOM 558 O O . LYS A 1 77 ? 5.193 -9.744 -7.630 1.00 80.12 77 LYS A O 1
ATOM 563 N N . ASP A 1 78 ? 3.612 -10.782 -8.830 1.00 81.81 78 ASP A N 1
ATOM 564 C CA . ASP A 1 78 ? 3.921 -10.112 -10.103 1.00 81.81 78 ASP A CA 1
ATOM 565 C C . ASP A 1 78 ? 3.045 -8.884 -10.391 1.00 81.81 78 ASP A C 1
ATOM 567 O O . ASP A 1 78 ? 3.190 -8.224 -11.422 1.00 81.81 78 ASP A O 1
ATOM 571 N N . ALA A 1 79 ? 2.124 -8.555 -9.486 1.00 89.00 79 ALA A N 1
ATOM 572 C CA . ALA A 1 79 ? 1.249 -7.412 -9.653 1.00 89.00 79 ALA A CA 1
ATOM 573 C C . ALA A 1 79 ? 2.017 -6.095 -9.496 1.00 89.00 79 ALA A C 1
ATOM 575 O O . ALA A 1 79 ? 2.826 -5.914 -8.581 1.00 89.00 79 ALA A O 1
ATOM 576 N N . ARG A 1 80 ? 1.703 -5.138 -10.374 1.00 91.50 80 ARG A N 1
ATOM 577 C CA . ARG A 1 80 ? 2.183 -3.763 -10.249 1.00 91.50 80 ARG A CA 1
ATOM 578 C C . ARG A 1 80 ? 1.212 -2.929 -9.426 1.00 91.50 80 ARG A C 1
ATOM 580 O O . ARG A 1 80 ? -0.004 -3.015 -9.594 1.00 91.50 80 ARG A O 1
ATOM 587 N N . VAL A 1 81 ? 1.778 -2.074 -8.592 1.00 94.88 81 VAL A N 1
ATOM 588 C CA . VAL A 1 81 ? 1.081 -1.025 -7.849 1.00 94.88 81 VAL A CA 1
ATOM 589 C C . VAL A 1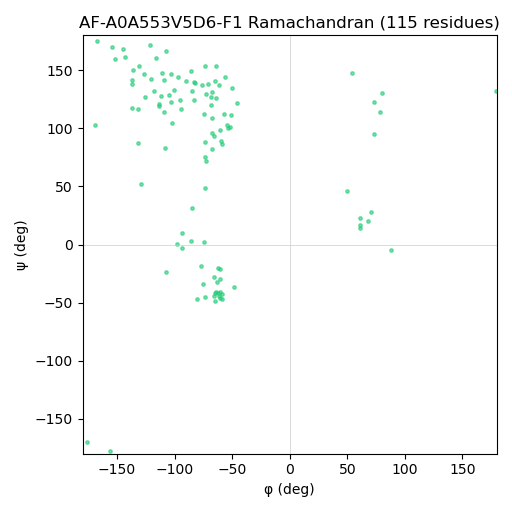 81 ? 1.571 0.341 -8.305 1.00 94.88 81 VAL A C 1
ATOM 591 O O . VAL A 1 81 ? 2.636 0.459 -8.917 1.00 94.88 81 VAL A O 1
ATOM 594 N N . GLN A 1 82 ? 0.777 1.369 -8.038 1.00 95.62 82 GLN A N 1
ATOM 595 C CA . GLN A 1 82 ? 1.144 2.762 -8.261 1.00 95.62 82 GLN A CA 1
ATOM 596 C C . GLN A 1 82 ? 1.298 3.458 -6.915 1.00 95.62 82 GLN A C 1
ATOM 598 O O . GLN A 1 82 ? 0.395 3.406 -6.086 1.00 95.62 82 GLN A O 1
ATOM 603 N N . PHE A 1 83 ? 2.428 4.117 -6.701 1.00 95.31 83 PHE A N 1
ATOM 604 C CA . PHE A 1 83 ? 2.689 4.912 -5.515 1.00 95.31 83 PHE A CA 1
ATOM 605 C C . PHE A 1 83 ? 2.792 6.387 -5.878 1.00 95.31 83 PHE A C 1
ATOM 607 O O . PHE A 1 83 ? 3.640 6.789 -6.673 1.00 95.31 83 PHE A O 1
ATOM 614 N N . LYS A 1 84 ? 1.932 7.205 -5.278 1.00 95.19 84 LYS A N 1
ATOM 615 C CA . LYS A 1 84 ? 1.933 8.656 -5.437 1.00 95.19 84 LYS A CA 1
ATOM 616 C C . LYS A 1 84 ? 2.402 9.301 -4.140 1.00 95.19 84 LYS A C 1
ATOM 618 O O . LYS A 1 84 ? 1.704 9.223 -3.133 1.00 95.19 84 LYS A O 1
ATOM 623 N N . VAL A 1 85 ? 3.564 9.948 -4.176 1.00 93.56 85 VAL A N 1
ATOM 624 C CA . VAL A 1 85 ? 4.126 10.652 -3.016 1.00 93.56 85 VAL A CA 1
ATOM 625 C C . VAL A 1 85 ? 3.263 11.871 -2.691 1.00 93.56 85 VAL A C 1
ATOM 627 O O . VAL A 1 85 ? 3.009 12.703 -3.562 1.00 93.56 85 VAL A O 1
ATOM 630 N N . THR A 1 86 ? 2.825 11.980 -1.438 1.00 90.88 86 THR A N 1
ATOM 631 C CA . THR A 1 86 ? 2.107 13.154 -0.911 1.00 90.88 86 THR A CA 1
ATOM 632 C C . THR A 1 86 ? 2.980 13.973 0.033 1.00 90.88 86 THR A C 1
ATOM 634 O O . THR A 1 86 ? 2.765 15.175 0.169 1.00 90.88 86 THR A O 1
ATOM 637 N N . LYS A 1 87 ? 3.998 13.354 0.643 1.00 90.62 87 LYS A N 1
ATOM 638 C CA . LYS A 1 87 ? 4.967 14.015 1.519 1.00 90.62 87 LYS A CA 1
ATOM 639 C C . LYS A 1 87 ? 6.376 13.513 1.220 1.00 90.62 87 LYS A C 1
ATOM 641 O O . LYS A 1 87 ? 6.682 12.332 1.389 1.00 90.62 87 LYS A O 1
ATOM 646 N N . VAL A 1 88 ? 7.228 14.433 0.774 1.00 88.94 88 VAL A N 1
ATOM 647 C CA . VAL A 1 88 ? 8.626 14.159 0.426 1.00 88.94 88 VAL A CA 1
ATOM 648 C C . VAL A 1 88 ? 9.477 14.182 1.695 1.00 88.94 88 VAL A C 1
ATOM 650 O O . VAL A 1 88 ? 9.469 15.160 2.439 1.00 88.94 88 VAL A O 1
ATOM 653 N N . SER A 1 89 ? 10.204 13.098 1.946 1.00 87.19 89 SER A N 1
ATOM 654 C CA . SER A 1 89 ? 11.181 12.968 3.030 1.00 87.19 89 SER A CA 1
ATOM 655 C C . SER A 1 89 ? 12.198 11.877 2.659 1.00 87.19 89 SER A C 1
ATOM 657 O O . SER A 1 89 ? 12.105 11.289 1.579 1.00 87.19 89 SER A O 1
ATOM 659 N N . SER A 1 90 ? 13.150 11.574 3.547 1.00 84.25 90 SER A N 1
ATOM 660 C CA . SER A 1 90 ? 14.037 10.410 3.388 1.00 84.25 90 SER A CA 1
ATOM 661 C C . SER A 1 90 ? 13.279 9.075 3.348 1.00 84.25 90 SER A C 1
ATOM 663 O O . SER A 1 90 ? 13.796 8.099 2.809 1.00 84.25 90 SER A O 1
ATOM 665 N N . TYR A 1 91 ? 12.052 9.037 3.879 1.00 87.62 91 TYR A N 1
ATOM 666 C CA . TYR A 1 91 ? 11.138 7.904 3.797 1.00 87.62 91 TYR A CA 1
ATOM 667 C C . TYR A 1 91 ? 9.745 8.386 3.355 1.00 87.62 91 TYR A C 1
ATOM 669 O O . TYR A 1 91 ? 8.923 8.759 4.200 1.00 87.62 91 TYR A O 1
ATOM 677 N N . PRO A 1 92 ? 9.489 8.469 2.036 1.00 92.50 92 PRO A N 1
ATOM 678 C CA . PRO A 1 92 ? 8.346 9.202 1.505 1.00 92.50 92 PRO A CA 1
ATOM 679 C C . PRO A 1 92 ? 7.017 8.579 1.932 1.00 92.50 92 PRO A C 1
ATOM 681 O O . PRO A 1 92 ? 6.840 7.358 1.919 1.00 92.50 92 PRO A O 1
ATOM 684 N N . GLU A 1 93 ? 6.051 9.437 2.252 1.00 94.75 93 GLU A N 1
ATOM 685 C CA . GLU A 1 93 ? 4.677 9.025 2.537 1.00 94.75 93 GLU A CA 1
ATOM 686 C C . GLU A 1 93 ? 3.786 9.330 1.330 1.00 94.75 93 GLU A C 1
ATOM 688 O O . GLU A 1 93 ? 3.999 10.308 0.602 1.00 94.75 93 GLU A O 1
ATOM 693 N N . GLY A 1 94 ? 2.774 8.498 1.101 1.00 94.69 94 GLY A N 1
ATOM 694 C CA . GLY A 1 94 ? 1.901 8.681 -0.049 1.00 94.69 94 GLY A CA 1
ATOM 695 C C . GLY A 1 94 ? 0.733 7.716 -0.138 1.00 94.69 94 GLY A C 1
ATOM 696 O O . GLY A 1 94 ? 0.443 6.952 0.782 1.00 94.69 94 GLY A O 1
ATOM 697 N N . THR A 1 95 ? 0.070 7.761 -1.286 1.00 95.69 95 THR A N 1
ATOM 698 C CA . THR A 1 95 ? -1.043 6.879 -1.632 1.00 95.69 95 THR A CA 1
ATOM 699 C C . THR A 1 95 ? -0.517 5.704 -2.441 1.00 95.69 95 THR A C 1
ATOM 701 O O . THR A 1 95 ? 0.104 5.898 -3.489 1.00 95.69 95 THR A O 1
ATOM 704 N N . LEU A 1 96 ? -0.785 4.483 -1.979 1.00 96.12 96 LEU A N 1
ATOM 705 C CA . LEU A 1 96 ? -0.491 3.261 -2.720 1.00 96.12 96 LEU A CA 1
ATOM 706 C C . LEU A 1 96 ? -1.787 2.727 -3.321 1.00 96.12 96 LEU A C 1
ATOM 708 O O . LEU A 1 96 ? -2.745 2.462 -2.604 1.00 96.12 96 LEU A O 1
ATOM 712 N N . THR A 1 97 ? -1.809 2.566 -4.637 1.00 96.06 97 THR A N 1
ATOM 713 C CA . THR A 1 97 ? -2.989 2.149 -5.392 1.00 96.06 97 THR A CA 1
ATOM 714 C C . THR A 1 97 ? -2.726 0.824 -6.095 1.00 96.06 97 THR A C 1
ATOM 716 O O . THR A 1 97 ? -1.723 0.665 -6.795 1.00 96.06 97 THR A O 1
ATOM 719 N N . PHE A 1 98 ? -3.654 -0.118 -5.962 1.00 95.69 98 PHE A N 1
ATOM 720 C CA . PHE A 1 98 ? -3.673 -1.367 -6.718 1.00 95.69 98 PHE A CA 1
ATOM 721 C C . PHE A 1 98 ? -5.022 -1.506 -7.419 1.00 95.69 98 PHE A C 1
ATOM 723 O O . PHE A 1 98 ? -6.054 -1.400 -6.768 1.00 95.69 98 PHE A O 1
ATOM 730 N N . ARG A 1 99 ? -5.039 -1.727 -8.743 1.00 92.69 99 ARG A N 1
ATOM 731 C CA . ARG A 1 99 ? -6.285 -1.830 -9.538 1.00 92.69 99 ARG A CA 1
ATOM 732 C C . ARG A 1 99 ? -7.266 -0.671 -9.274 1.00 92.69 99 ARG A C 1
ATOM 734 O O . ARG A 1 99 ? -8.454 -0.893 -9.071 1.00 92.69 99 ARG A O 1
ATOM 741 N N . ASN A 1 100 ? -6.749 0.560 -9.252 1.00 90.69 100 ASN A N 1
ATOM 742 C CA . ASN A 1 100 ? -7.494 1.793 -8.950 1.00 90.69 100 ASN A CA 1
ATOM 743 C C . ASN A 1 100 ? -8.131 1.856 -7.545 1.00 90.69 100 ASN A C 1
ATOM 745 O O . ASN A 1 100 ? -8.954 2.729 -7.290 1.00 90.69 100 ASN A O 1
ATOM 749 N N . GLN A 1 101 ? -7.740 0.974 -6.623 1.00 94.44 101 GLN A N 1
ATOM 750 C CA . GLN A 1 101 ? -8.146 1.006 -5.220 1.00 94.44 101 GLN A CA 1
ATOM 751 C C . GLN A 1 101 ? -7.000 1.514 -4.340 1.00 94.44 101 GLN A C 1
ATOM 753 O O . GLN A 1 101 ? -5.891 0.979 -4.409 1.00 94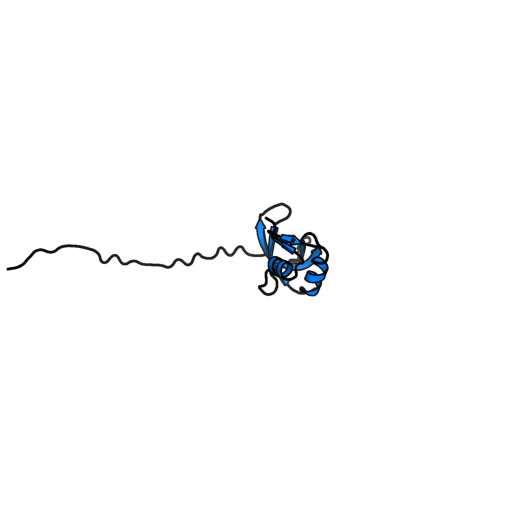.44 101 GLN A O 1
ATOM 758 N N . ASP A 1 102 ? -7.275 2.514 -3.496 1.00 95.69 102 ASP A N 1
ATOM 759 C CA . ASP A 1 102 ? -6.352 2.951 -2.444 1.00 95.69 102 ASP A CA 1
ATOM 760 C C . ASP A 1 102 ? -6.237 1.853 -1.374 1.00 95.69 102 ASP A C 1
ATOM 762 O O . ASP A 1 102 ? -7.220 1.451 -0.742 1.00 95.69 102 ASP A O 1
ATOM 766 N N . ILE A 1 103 ? -5.017 1.353 -1.181 1.00 96.75 103 ILE A N 1
ATOM 767 C CA . ILE A 1 103 ? -4.708 0.310 -0.203 1.00 96.75 103 ILE A CA 1
ATOM 768 C C . ILE A 1 103 ? -4.973 0.792 1.228 1.00 96.75 103 ILE A C 1
ATOM 770 O O . ILE A 1 103 ? -5.393 -0.009 2.063 1.00 96.75 103 ILE A O 1
ATOM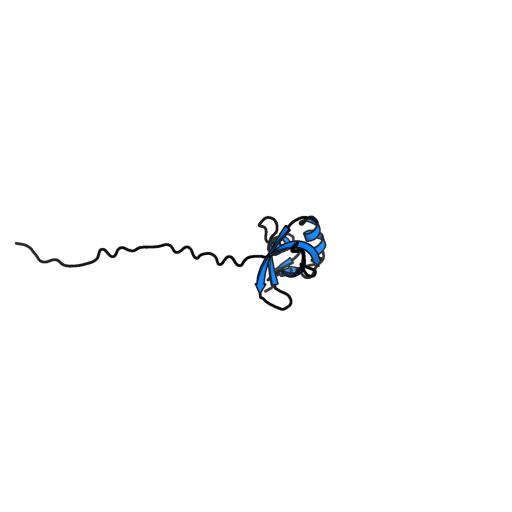 774 N N . ALA A 1 104 ? -4.781 2.081 1.522 1.00 96.31 104 ALA A N 1
ATOM 775 C CA . ALA A 1 104 ? -5.059 2.643 2.839 1.00 96.31 104 ALA A CA 1
ATOM 776 C C . ALA A 1 104 ? -6.560 2.580 3.166 1.00 96.31 104 ALA A C 1
ATOM 778 O O . ALA A 1 104 ? -6.939 2.065 4.220 1.00 96.31 104 ALA A O 1
ATOM 779 N N . ASP A 1 105 ? -7.418 3.021 2.241 1.00 96.50 105 ASP A N 1
ATOM 780 C CA . ASP A 1 105 ? -8.878 2.917 2.385 1.00 96.50 105 ASP A CA 1
ATOM 781 C C . ASP A 1 105 ? -9.343 1.468 2.475 1.00 96.50 105 ASP A C 1
ATOM 783 O O . ASP A 1 105 ? -10.179 1.118 3.313 1.00 96.50 105 ASP A O 1
ATOM 787 N N . TRP A 1 106 ? -8.768 0.594 1.648 1.00 97.25 106 TRP A N 1
ATOM 788 C CA . TRP A 1 106 ? -9.082 -0.825 1.697 1.00 97.25 106 TRP A CA 1
ATOM 789 C C . TRP A 1 106 ? -8.737 -1.434 3.062 1.00 97.25 106 TRP A C 1
ATOM 791 O O . TRP A 1 106 ? -9.580 -2.111 3.654 1.00 97.25 106 TRP A O 1
ATOM 801 N N . LEU A 1 107 ? -7.556 -1.148 3.618 1.00 97.56 107 LEU A N 1
ATOM 802 C CA . LEU A 1 107 ? -7.161 -1.618 4.949 1.00 97.56 107 LEU A CA 1
ATOM 803 C C . LEU A 1 107 ? -8.098 -1.107 6.049 1.00 97.56 107 LEU A C 1
ATOM 805 O O . LEU A 1 107 ? -8.481 -1.879 6.933 1.00 97.56 107 LEU A O 1
ATOM 809 N N . VAL A 1 108 ? -8.517 0.160 5.979 1.00 97.19 108 VAL A N 1
ATOM 810 C CA . VAL A 1 108 ? -9.508 0.733 6.904 1.00 97.19 108 VAL A CA 1
ATOM 811 C C . VAL A 1 108 ? -10.84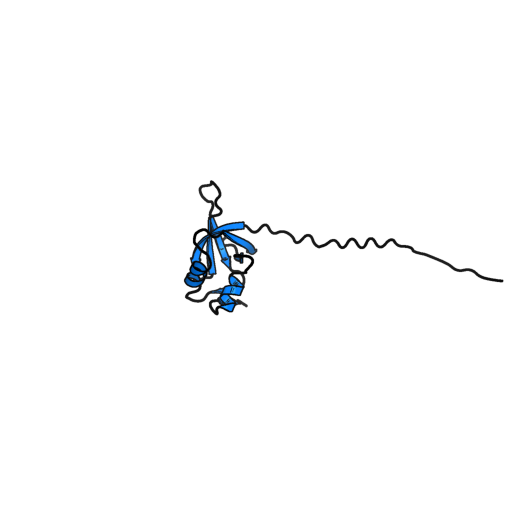7 -0.002 6.783 1.00 97.19 108 VAL A C 1
ATOM 813 O O . VAL A 1 108 ? -11.409 -0.413 7.798 1.00 97.19 108 VAL A O 1
ATOM 816 N N . SER A 1 109 ? -11.317 -0.280 5.561 1.00 96.88 109 SER A N 1
ATOM 817 C CA . SER A 1 109 ? -12.556 -1.043 5.325 1.00 96.88 109 SER A CA 1
ATOM 818 C C . SER A 1 109 ? -12.500 -2.469 5.895 1.00 96.88 109 SER A C 1
ATOM 820 O O . SER A 1 109 ? -13.514 -3.017 6.327 1.00 96.88 109 SER A O 1
ATOM 822 N N . LYS A 1 110 ? -11.301 -3.065 5.954 1.00 96.94 110 LYS A N 1
ATOM 823 C CA . LYS A 1 110 ? -11.044 -4.380 6.561 1.00 96.94 110 LYS A CA 1
ATOM 824 C C . LYS A 1 110 ? -10.791 -4.320 8.067 1.00 96.94 110 LYS A C 1
ATOM 826 O O . LYS A 1 110 ? -10.534 -5.358 8.669 1.00 96.94 110 LYS A O 1
ATOM 831 N N . LYS A 1 111 ? -10.876 -3.137 8.687 1.00 96.94 111 LYS A N 1
ATOM 832 C CA . LYS A 1 111 ? -10.538 -2.876 10.099 1.00 96.94 111 LYS A CA 1
ATOM 833 C C . LYS A 1 111 ? -9.073 -3.177 10.460 1.00 96.94 111 LYS A C 1
ATOM 835 O O . LYS A 1 111 ? -8.750 -3.247 11.649 1.00 96.94 111 LYS A O 1
ATOM 840 N N . LEU A 1 112 ? -8.203 -3.291 9.452 1.00 97.12 112 LEU A N 1
ATOM 841 C CA . LEU A 1 112 ? -6.764 -3.565 9.558 1.00 97.12 112 LEU A CA 1
ATOM 842 C C . LEU A 1 112 ? -5.909 -2.292 9.576 1.00 97.12 112 LEU A C 1
ATOM 844 O O . LEU A 1 112 ? -4.696 -2.361 9.739 1.00 97.12 112 LEU A O 1
ATOM 848 N N . ALA A 1 113 ? -6.529 -1.125 9.431 1.00 96.94 113 ALA A N 1
ATOM 849 C CA . ALA A 1 113 ? -5.909 0.163 9.689 1.00 96.94 113 ALA A CA 1
ATOM 850 C C . ALA A 1 113 ? -6.925 1.123 10.313 1.00 96.94 113 ALA A C 1
ATOM 852 O O . ALA A 1 113 ? -8.137 0.913 10.231 1.00 96.94 113 ALA A O 1
ATOM 853 N N . VAL A 1 114 ? -6.423 2.177 10.944 1.00 96.56 114 VAL A N 1
ATOM 854 C CA . VAL A 1 114 ? -7.210 3.330 11.395 1.00 96.56 114 VAL A CA 1
ATOM 855 C C . VAL A 1 114 ? -6.667 4.586 10.732 1.00 96.56 114 VAL A C 1
ATOM 857 O O . VAL A 1 114 ? -5.454 4.707 10.548 1.00 96.56 114 VAL A O 1
ATOM 860 N N . ARG A 1 115 ? -7.550 5.516 10.360 1.00 93.62 115 ARG A N 1
ATOM 861 C CA . ARG A 1 115 ? -7.121 6.830 9.873 1.00 93.62 115 ARG A CA 1
ATOM 862 C C . ARG A 1 115 ? -6.405 7.555 11.013 1.00 93.62 115 ARG A C 1
ATOM 864 O O . ARG A 1 115 ? -6.917 7.610 12.129 1.00 93.62 115 ARG A O 1
ATOM 871 N N . GLY A 1 116 ? -5.184 8.005 10.739 1.00 81.12 116 GLY A N 1
ATOM 872 C CA . GLY A 1 116 ? -4.437 8.845 11.665 1.00 81.12 116 GLY A CA 1
ATOM 873 C C . GLY A 1 116 ? -5.056 10.236 11.667 1.00 81.12 116 GLY A C 1
ATOM 874 O O . GLY A 1 116 ? -5.310 10.776 10.591 1.00 81.12 116 GLY A O 1
ATOM 875 N N . SER A 1 117 ? -5.338 10.758 12.857 1.00 53.78 117 SER A N 1
ATOM 876 C CA . SER A 1 117 ? -5.609 12.176 13.087 1.00 53.78 117 SER A CA 1
ATOM 877 C C . SER A 1 117 ? -4.354 13.023 12.918 1.00 53.78 117 SER A C 1
ATOM 879 O O . SER A 1 117 ? -3.244 12.498 13.180 1.00 53.78 117 SER A O 1
#

Organism: NCBI:txid2592048